Protein AF-A0A0B6Y9J2-F1 (afdb_monomer_lite)

Sequence (76 aa):
IQPDDFMLSLCDEALKELSNPGASGSIFYLTQDDEFIIKTVQHKEADFLQKLLPGYFLNISQNKRTLLPKFYGLFC

Secondary structure (DSSP, 8-state):
--HHHHHHHHHTS--EEE----TT---EEE-TTS--EEE---HHHHHHHHHHHHHHHHHHHH-TT--S--------

Radius of gyration: 13.93 Å; chains: 1; bounding box: 30×27×32 Å

Organism: NCBI:txid1028688

Foldseek 3Di:
DDPVVVCCQPPVDDWAWDPDCDPQNWTWTAGPVRPDIDIDDDPVVLVVVVVCVVVVVVCCVVPVPDPDDDDPDDDD

pLDDT: mean 94.31, std 8.17, range [60.44, 98.56]

InterPro domains:
  IPR002498 Phosphatidylinositol-4-phosphate 4/5-kinase, core [PF01504] (10-76)
  IPR002498 Phosphatidylinositol-4-phosphate 4/5-kinase, core [PS51455] (1-76)
  IPR023610 Phosphatidylinositol-4/5-phosphate 5/4-kinase [PTHR23086] (1-76)
  IPR027484 Phosphatidylinositol-4-phosphate 5-kinase, N-terminal [G3DSA:3.30.800.10] (1-76)

Structure (mmCIF, N/CA/C/O backbone):
data_AF-A0A0B6Y9J2-F1
#
_entry.id   AF-A0A0B6Y9J2-F1
#
loop_
_atom_site.group_PDB
_atom_site.id
_atom_site.type_symbol
_atom_site.label_atom_id
_atom_site.label_alt_id
_atom_site.label_comp_id
_atom_site.label_asym_id
_atom_site.label_entity_id
_atom_site.label_seq_id
_atom_site.pdbx_PDB_ins_code
_atom_site.Cartn_x
_atom_site.Cartn_y
_atom_site.Cartn_z
_atom_site.occupancy
_atom_site.B_iso_or_equiv
_atom_site.auth_seq_id
_atom_site.auth_comp_id
_atom_site.auth_asym_id
_atom_site.auth_a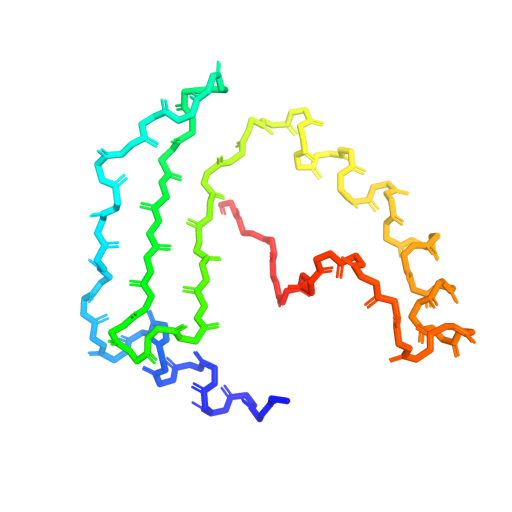tom_id
_atom_site.pdbx_PDB_model_num
ATOM 1 N N . ILE A 1 1 ? -13.364 -7.515 -4.104 1.00 90.00 1 ILE A N 1
ATOM 2 C CA . ILE A 1 1 ? -12.412 -7.898 -5.161 1.00 90.00 1 ILE A CA 1
ATOM 3 C C . ILE A 1 1 ? -12.351 -9.402 -5.108 1.00 90.00 1 ILE A C 1
ATOM 5 O O . ILE A 1 1 ? -12.139 -9.918 -4.010 1.00 90.00 1 ILE A O 1
ATOM 9 N N . GLN A 1 2 ? -12.697 -10.075 -6.201 1.00 96.81 2 GLN A N 1
ATOM 10 C CA . GLN A 1 2 ? -12.564 -11.526 -6.232 1.00 96.81 2 GLN A CA 1
ATOM 11 C C . GLN A 1 2 ? -11.074 -11.879 -6.309 1.00 96.81 2 GLN A C 1
ATOM 13 O O . GLN A 1 2 ? -10.308 -11.104 -6.883 1.00 96.81 2 GLN A O 1
ATOM 18 N N . PRO A 1 3 ? -10.637 -13.002 -5.719 1.00 96.50 3 PRO A N 1
ATOM 19 C CA . PRO A 1 3 ? -9.235 -13.406 -5.781 1.00 96.50 3 PRO A CA 1
ATOM 20 C C . PRO A 1 3 ? -8.705 -13.488 -7.216 1.00 96.50 3 PRO A C 1
ATOM 22 O O . PRO A 1 3 ? -7.605 -13.016 -7.473 1.00 96.50 3 PRO A O 1
ATOM 25 N N . ASP A 1 4 ? -9.508 -14.007 -8.146 1.00 97.50 4 ASP A N 1
ATOM 26 C CA . ASP A 1 4 ? -9.107 -14.166 -9.546 1.00 97.50 4 ASP A CA 1
ATOM 27 C C . ASP A 1 4 ? -8.871 -12.814 -10.234 1.00 97.50 4 ASP A C 1
ATOM 29 O O . ASP A 1 4 ? -7.854 -12.651 -10.901 1.00 97.50 4 ASP A O 1
ATOM 33 N N . ASP A 1 5 ? -9.735 -11.818 -9.996 1.00 96.75 5 ASP A N 1
ATOM 34 C CA . ASP A 1 5 ? -9.563 -10.457 -10.531 1.00 96.75 5 ASP A CA 1
ATOM 35 C C . ASP A 1 5 ? -8.258 -9.824 -10.018 1.00 96.75 5 ASP A C 1
ATOM 37 O O . ASP A 1 5 ? -7.499 -9.219 -10.772 1.00 96.75 5 ASP A O 1
ATOM 41 N N . PHE A 1 6 ? -7.969 -10.003 -8.723 1.00 97.31 6 PHE A N 1
ATOM 42 C CA . PHE A 1 6 ? -6.746 -9.494 -8.099 1.00 97.31 6 PHE A CA 1
ATOM 43 C C . PHE A 1 6 ? -5.493 -10.136 -8.702 1.00 97.31 6 PHE A C 1
ATOM 45 O O . PHE A 1 6 ? -4.525 -9.440 -9.006 1.00 97.31 6 PHE A O 1
ATOM 52 N N . MET A 1 7 ? -5.513 -11.459 -8.884 1.00 97.31 7 MET A N 1
ATOM 53 C CA . MET A 1 7 ? -4.393 -12.196 -9.468 1.00 97.31 7 MET A CA 1
ATOM 54 C C . MET A 1 7 ? -4.193 -11.845 -10.942 1.00 97.31 7 MET A C 1
ATOM 56 O O . MET A 1 7 ? -3.054 -11.666 -11.365 1.00 97.31 7 MET A O 1
ATOM 60 N N . LEU A 1 8 ? -5.275 -11.704 -11.709 1.00 97.56 8 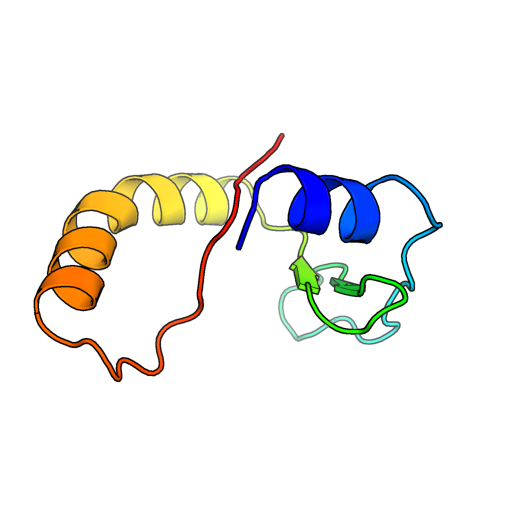LEU A N 1
ATOM 61 C CA . LEU A 1 8 ? -5.209 -11.319 -13.116 1.00 97.56 8 LEU A CA 1
ATOM 62 C C . LEU A 1 8 ? -4.596 -9.921 -13.273 1.00 97.56 8 LEU A C 1
ATOM 64 O O . LEU A 1 8 ? -3.655 -9.744 -14.039 1.00 97.56 8 LEU A O 1
ATOM 68 N N . SER A 1 9 ? -5.043 -8.957 -12.467 1.00 97.62 9 SER A N 1
ATOM 69 C CA . SER A 1 9 ? -4.524 -7.586 -12.495 1.00 97.62 9 SER A CA 1
ATOM 70 C C . SER A 1 9 ? -3.034 -7.482 -12.123 1.00 97.62 9 SER A C 1
ATOM 72 O O . SER A 1 9 ? -2.283 -6.719 -12.735 1.00 97.62 9 SER A O 1
ATOM 74 N N . LEU A 1 10 ? -2.581 -8.254 -11.126 1.00 97.31 10 LEU A N 1
ATOM 75 C CA . LEU A 1 10 ? -1.214 -8.163 -10.597 1.00 97.31 10 LEU A CA 1
ATOM 76 C C . LEU A 1 10 ? -0.186 -9.073 -11.268 1.00 97.31 10 LEU A C 1
ATOM 78 O O . LEU A 1 10 ? 1.006 -8.778 -11.174 1.00 97.31 10 LEU A O 1
ATOM 82 N N . CYS A 1 11 ? -0.602 -10.208 -11.829 1.00 96.81 11 CYS A N 1
ATOM 83 C CA . CYS A 1 11 ? 0.322 -11.276 -12.222 1.00 96.81 11 CYS A CA 1
ATOM 84 C C . CYS A 1 11 ? 0.279 -11.641 -13.708 1.00 96.81 11 CYS A C 1
ATOM 86 O O . CYS A 1 11 ? 1.220 -12.289 -14.163 1.00 96.81 11 CYS A O 1
ATOM 88 N N . ASP A 1 12 ? -0.772 -11.272 -14.444 1.00 97.12 12 ASP A N 1
ATOM 89 C CA . ASP A 1 12 ? -0.907 -11.647 -15.859 1.00 97.12 12 ASP A CA 1
ATOM 90 C C . ASP A 1 12 ? -0.069 -10.743 -16.778 1.00 97.12 12 ASP A C 1
ATOM 92 O O . ASP A 1 12 ? 0.553 -11.208 -17.730 1.00 97.12 12 ASP A O 1
ATOM 96 N N . GLU A 1 13 ? 0.025 -9.455 -16.438 1.00 96.88 13 GLU A N 1
ATOM 97 C CA . GLU A 1 13 ? 0.729 -8.440 -17.221 1.00 96.88 13 GLU A CA 1
ATOM 98 C C . GLU A 1 13 ? 1.841 -7.747 -16.419 1.00 96.88 13 GLU A C 1
ATOM 100 O O . GLU A 1 13 ? 1.815 -7.664 -15.188 1.00 96.88 13 GLU A O 1
ATOM 105 N N . ALA A 1 14 ? 2.832 -7.196 -17.127 1.00 97.38 14 ALA A N 1
ATOM 106 C CA . ALA A 1 14 ? 3.916 -6.446 -16.496 1.00 97.38 14 ALA A CA 1
ATOM 107 C C . ALA A 1 14 ? 3.410 -5.148 -15.844 1.00 97.38 14 ALA A C 1
ATOM 109 O O . ALA A 1 14 ? 2.574 -4.435 -16.400 1.00 97.38 14 ALA A O 1
ATOM 110 N N . LEU A 1 15 ? 3.977 -4.789 -14.692 1.00 97.19 15 LEU A N 1
ATOM 111 C CA . LEU A 1 15 ? 3.605 -3.580 -13.959 1.00 97.19 15 LEU A CA 1
ATOM 112 C C . LEU A 1 15 ? 4.199 -2.308 -14.589 1.00 97.19 15 LEU A C 1
ATOM 114 O O . LEU A 1 15 ? 5.336 -2.301 -15.064 1.00 97.19 15 LEU A O 1
ATOM 118 N N . LYS A 1 16 ? 3.455 -1.199 -14.522 1.00 96.50 16 LYS A N 1
ATOM 119 C CA . LYS A 1 16 ? 3.911 0.135 -14.944 1.00 96.50 16 LYS A CA 1
ATOM 120 C C . LYS A 1 16 ? 4.642 0.816 -13.791 1.00 96.50 16 LYS A C 1
ATOM 122 O O . LYS A 1 16 ? 4.012 1.173 -12.798 1.00 96.50 16 LYS A O 1
ATOM 127 N N . GLU A 1 17 ? 5.953 1.016 -13.903 1.00 94.94 17 GLU A N 1
ATOM 128 C CA . GLU A 1 17 ? 6.706 1.807 -12.920 1.00 94.94 17 GLU A CA 1
ATOM 129 C C . GLU A 1 17 ? 6.353 3.297 -13.045 1.00 94.94 17 GLU A C 1
ATOM 131 O O . GLU A 1 17 ? 6.377 3.874 -14.134 1.00 94.94 17 GLU A O 1
ATOM 136 N N . LEU A 1 18 ? 6.031 3.933 -11.920 1.00 91.00 18 LEU A N 1
ATOM 137 C CA . LEU A 1 18 ? 5.745 5.360 -11.862 1.00 91.00 18 LEU A CA 1
ATOM 138 C C . LEU A 1 18 ? 7.018 6.111 -11.467 1.00 91.00 18 LEU A C 1
ATOM 140 O O . LEU A 1 18 ? 7.441 6.091 -10.309 1.00 91.00 18 LEU A O 1
ATOM 144 N N . SER A 1 19 ? 7.609 6.817 -12.431 1.00 71.19 19 SER A N 1
ATOM 145 C CA . SER A 1 19 ? 8.830 7.612 -12.259 1.00 71.19 19 SER A CA 1
ATOM 146 C C . SER A 1 19 ? 8.565 8.911 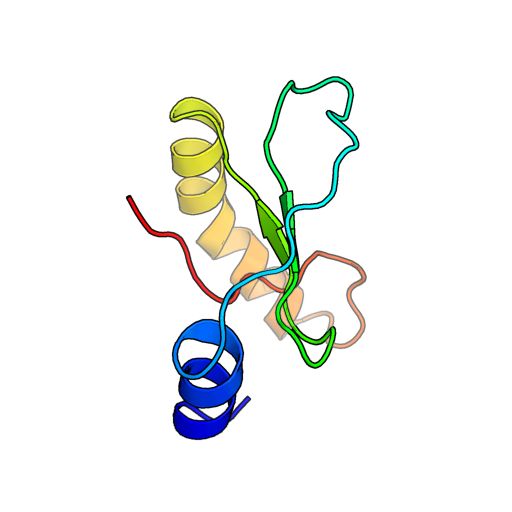-11.489 1.00 71.19 19 SER A C 1
ATOM 148 O O . SER A 1 19 ? 8.681 9.999 -12.036 1.00 71.19 19 SER A O 1
ATOM 150 N N . ASN A 1 20 ? 8.174 8.807 -10.221 1.00 67.12 20 ASN A N 1
ATOM 151 C CA . ASN A 1 20 ? 8.055 9.934 -9.301 1.00 67.12 20 ASN A CA 1
ATOM 152 C C . ASN A 1 20 ? 8.443 9.461 -7.898 1.00 67.12 20 ASN A C 1
ATOM 154 O O . ASN A 1 20 ? 7.575 9.014 -7.141 1.00 67.12 20 ASN A O 1
ATOM 158 N N . PRO A 1 21 ? 9.730 9.549 -7.516 1.00 60.44 21 PRO A N 1
ATOM 159 C CA . PRO A 1 21 ? 10.113 9.296 -6.142 1.00 60.44 21 PRO A CA 1
ATOM 160 C C . PRO A 1 21 ? 9.494 10.412 -5.301 1.00 60.44 21 PRO A C 1
ATOM 162 O O . PRO A 1 21 ? 9.970 11.546 -5.279 1.00 60.44 21 PRO A O 1
ATOM 165 N N . GLY A 1 22 ? 8.385 10.109 -4.624 1.00 66.56 22 GLY A N 1
ATOM 166 C CA . GLY A 1 22 ? 7.882 10.979 -3.567 1.00 66.56 22 GLY A CA 1
ATOM 167 C C . GLY A 1 22 ? 8.977 11.211 -2.519 1.00 66.56 22 GLY A C 1
ATOM 168 O O . GLY A 1 22 ? 9.988 10.509 -2.495 1.00 66.56 22 GLY A O 1
ATOM 169 N N . ALA A 1 23 ? 8.771 12.153 -1.598 1.00 69.38 23 ALA A N 1
ATOM 170 C CA . ALA A 1 23 ? 9.775 12.523 -0.589 1.00 69.38 23 ALA A CA 1
ATOM 171 C C . ALA A 1 23 ? 10.347 11.340 0.235 1.00 69.38 23 ALA A C 1
ATOM 173 O O . ALA A 1 23 ? 11.403 11.476 0.845 1.00 69.38 23 ALA A O 1
ATOM 174 N N . SER A 1 24 ? 9.672 10.181 0.254 1.00 72.06 24 SER A N 1
ATOM 175 C CA . SER A 1 24 ? 10.116 8.951 0.921 1.00 72.06 24 SER A CA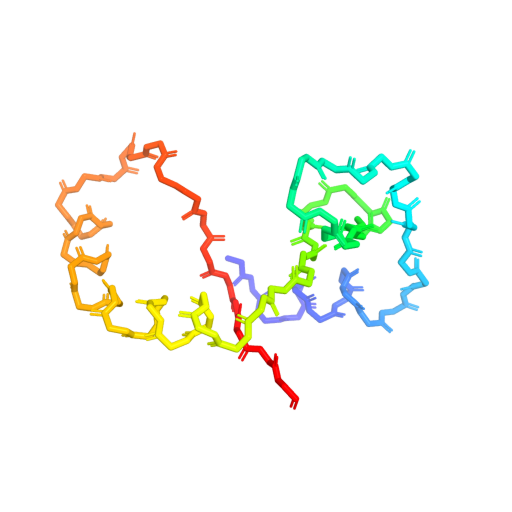 1
ATOM 176 C C . SER A 1 24 ? 11.156 8.121 0.153 1.00 72.06 24 SER A C 1
ATOM 178 O O . SER A 1 24 ? 11.688 7.174 0.729 1.00 72.06 24 SER A O 1
ATOM 180 N N . GLY A 1 25 ? 11.424 8.414 -1.126 1.00 83.44 25 GLY A N 1
ATOM 181 C CA . GLY A 1 25 ? 12.283 7.583 -1.983 1.00 83.44 25 GLY A CA 1
ATOM 182 C C . GLY A 1 25 ? 11.685 6.209 -2.314 1.00 83.44 25 GLY A C 1
ATOM 183 O O . GLY A 1 25 ? 12.409 5.292 -2.684 1.00 83.44 25 GLY A O 1
ATOM 184 N N . SER A 1 26 ? 10.370 6.048 -2.140 1.00 90.19 26 SER A N 1
ATOM 185 C CA . SER A 1 26 ? 9.665 4.808 -2.473 1.00 90.19 26 SER A CA 1
ATOM 186 C C . SER A 1 26 ? 9.491 4.672 -3.983 1.00 90.19 26 SER A C 1
ATOM 188 O O . SER A 1 26 ? 9.175 5.653 -4.655 1.00 90.19 26 SER A O 1
ATOM 190 N N . ILE A 1 27 ? 9.610 3.444 -4.481 1.00 92.38 27 ILE A N 1
ATOM 191 C CA . ILE A 1 27 ? 9.223 3.057 -5.837 1.00 92.38 27 ILE A CA 1
ATOM 192 C C . ILE A 1 27 ? 7.726 2.747 -5.831 1.00 92.38 27 ILE A C 1
ATOM 194 O O . ILE A 1 27 ? 7.205 2.141 -4.885 1.00 92.38 27 ILE A O 1
ATOM 198 N N . PHE A 1 28 ? 7.042 3.179 -6.884 1.00 94.44 28 PHE A N 1
ATOM 199 C CA . PHE A 1 28 ? 5.628 2.923 -7.102 1.00 94.44 28 PHE A CA 1
ATOM 200 C C . PHE A 1 28 ? 5.438 2.191 -8.425 1.00 94.44 28 PHE A C 1
ATOM 202 O O . PHE A 1 28 ? 6.060 2.538 -9.426 1.00 94.44 28 PHE A O 1
ATOM 209 N N . TYR A 1 29 ? 4.530 1.228 -8.423 1.00 95.69 29 TYR A N 1
ATOM 210 C CA . TYR A 1 29 ? 4.052 0.546 -9.611 1.00 95.69 29 TYR A CA 1
ATOM 211 C C . TYR A 1 29 ? 2.530 0.627 -9.682 1.00 95.69 29 TYR A C 1
ATOM 213 O O . TYR A 1 29 ? 1.860 0.780 -8.658 1.00 95.69 29 TYR A O 1
ATOM 221 N N . LEU A 1 30 ? 1.998 0.498 -10.888 1.00 97.00 30 LEU A N 1
ATOM 222 C CA . LEU A 1 30 ? 0.573 0.467 -11.191 1.00 97.00 30 LEU A CA 1
ATOM 223 C C . LEU A 1 30 ? 0.288 -0.752 -12.073 1.00 97.00 30 LEU A C 1
ATOM 225 O O . LEU A 1 30 ? 1.061 -1.044 -12.990 1.00 97.00 30 LEU A O 1
ATOM 229 N N . THR A 1 31 ? -0.796 -1.470 -11.798 1.00 98.00 31 THR A N 1
ATOM 230 C CA . THR A 1 31 ? -1.279 -2.543 -12.679 1.00 98.00 31 THR A CA 1
ATOM 231 C C . THR A 1 31 ? -1.717 -1.981 -14.032 1.00 98.00 31 THR A C 1
ATOM 233 O O . THR A 1 31 ? -1.968 -0.780 -14.172 1.00 98.00 31 THR A O 1
ATOM 236 N N . GLN A 1 32 ? -1.757 -2.815 -15.076 1.00 97.75 32 GLN A N 1
ATOM 237 C CA . GLN A 1 32 ? -2.068 -2.332 -16.429 1.00 97.75 32 GLN A CA 1
ATOM 238 C C . GLN A 1 32 ? -3.463 -1.711 -16.536 1.00 97.75 32 GLN A C 1
ATOM 240 O O . GLN A 1 32 ? -3.621 -0.702 -17.223 1.00 97.75 32 GLN A O 1
ATOM 245 N N . ASP A 1 33 ? -4.422 -2.268 -15.803 1.00 97.19 33 ASP A N 1
ATOM 246 C CA . ASP A 1 33 ? -5.814 -1.825 -15.697 1.00 97.19 33 ASP A CA 1
ATOM 247 C C . ASP A 1 33 ? -6.033 -0.613 -14.769 1.00 97.19 33 ASP A C 1
ATOM 249 O O . ASP A 1 33 ? -7.171 -0.189 -14.584 1.00 97.19 33 ASP A O 1
ATOM 253 N N . ASP A 1 34 ? -4.965 -0.045 -14.198 1.00 96.19 34 ASP A N 1
ATOM 254 C CA . ASP A 1 34 ? -5.002 1.082 -13.258 1.00 96.19 34 ASP A CA 1
ATOM 255 C C . ASP A 1 34 ? -5.767 0.812 -11.941 1.00 96.19 34 ASP A C 1
ATOM 257 O O . ASP A 1 34 ? -6.065 1.753 -11.198 1.00 96.19 34 ASP A O 1
ATOM 261 N N . GLU A 1 35 ? -6.056 -0.450 -11.600 1.00 97.12 35 GLU A N 1
ATOM 262 C CA . GLU A 1 35 ? -6.822 -0.786 -10.390 1.00 97.12 35 GLU A CA 1
ATOM 263 C C . GLU A 1 35 ? -5.983 -0.792 -9.102 1.00 97.12 35 GLU A C 1
ATOM 265 O O . GLU A 1 35 ? -6.480 -0.390 -8.040 1.00 97.12 35 GLU A O 1
ATOM 270 N N . PHE A 1 36 ? -4.714 -1.214 -9.162 1.00 97.69 36 PHE A N 1
ATOM 271 C CA . PHE A 1 36 ? -3.871 -1.372 -7.973 1.00 97.69 36 PHE A CA 1
ATOM 272 C C . PHE A 1 36 ? -2.553 -0.619 -8.070 1.00 97.69 36 PHE A C 1
ATOM 274 O O . PHE A 1 36 ? -1.786 -0.748 -9.021 1.00 97.69 36 PHE A O 1
ATOM 281 N N . ILE A 1 37 ? -2.238 0.093 -6.988 1.00 96.62 37 ILE A N 1
ATOM 282 C CA . ILE A 1 37 ? -0.925 0.690 -6.764 1.00 96.62 37 ILE A CA 1
ATOM 283 C C . ILE A 1 37 ? -0.114 -0.238 -5.860 1.00 96.62 37 ILE A C 1
ATOM 285 O O . ILE A 1 37 ? -0.548 -0.573 -4.755 1.00 96.62 37 ILE A O 1
ATOM 289 N N . ILE A 1 38 ? 1.100 -0.578 -6.286 1.00 96.75 38 ILE A N 1
ATOM 290 C CA . ILE A 1 38 ? 2.111 -1.231 -5.454 1.00 96.75 38 ILE A CA 1
ATOM 291 C C . ILE A 1 38 ? 3.127 -0.171 -5.036 1.00 96.75 38 ILE A C 1
ATOM 293 O O . ILE A 1 38 ? 3.639 0.575 -5.864 1.00 96.75 38 ILE A O 1
ATOM 297 N N . LYS A 1 39 ? 3.437 -0.096 -3.741 1.00 95.00 39 LYS A N 1
ATOM 298 C CA . LYS A 1 39 ? 4.424 0.841 -3.196 1.00 95.00 39 LYS A CA 1
ATOM 299 C C . LYS A 1 39 ? 5.451 0.078 -2.374 1.00 95.00 39 LYS A C 1
ATOM 301 O O . LYS A 1 39 ? 5.081 -0.632 -1.441 1.00 95.00 39 LYS A O 1
ATOM 306 N N . THR A 1 40 ? 6.737 0.291 -2.643 1.00 95.00 40 THR A N 1
ATOM 307 C CA . THR A 1 40 ? 7.795 -0.191 -1.746 1.00 95.00 40 THR A CA 1
ATOM 308 C C . THR A 1 40 ? 7.789 0.614 -0.451 1.00 95.00 40 THR A C 1
ATOM 310 O O . THR A 1 40 ? 7.775 1.851 -0.479 1.00 95.00 40 THR A O 1
ATOM 313 N N . VAL A 1 41 ? 7.869 -0.074 0.680 1.00 94.81 41 VAL A N 1
ATOM 314 C CA . VAL A 1 41 ? 7.918 0.540 2.009 1.00 94.81 41 VAL A CA 1
ATOM 315 C C . VAL A 1 41 ? 9.188 0.122 2.739 1.00 94.81 41 VAL A C 1
ATOM 317 O O . VAL A 1 41 ? 9.735 -0.954 2.503 1.00 94.81 41 VAL A O 1
ATOM 320 N N . GLN A 1 42 ? 9.676 0.976 3.632 1.00 95.25 42 GLN A N 1
ATOM 321 C CA . GLN A 1 42 ? 10.772 0.628 4.532 1.00 95.25 42 GLN A CA 1
ATOM 322 C C . GLN A 1 42 ? 10.291 -0.406 5.560 1.00 95.25 42 GLN A C 1
ATOM 324 O O . GLN A 1 42 ? 9.123 -0.411 5.946 1.00 95.25 42 GLN A O 1
ATOM 329 N N . HIS A 1 43 ? 11.204 -1.222 6.092 1.00 96.12 43 HIS A N 1
ATOM 330 C CA . HIS A 1 43 ? 10.877 -2.244 7.097 1.00 96.12 43 HIS A CA 1
ATOM 331 C C . HIS A 1 43 ? 10.060 -1.689 8.281 1.00 96.12 43 HIS A C 1
ATOM 333 O O . HIS A 1 43 ? 9.022 -2.233 8.646 1.00 96.12 43 HIS A O 1
ATOM 339 N N . LYS A 1 44 ? 10.451 -0.517 8.802 1.00 96.50 44 LYS A N 1
ATOM 340 C CA . LYS A 1 44 ? 9.731 0.166 9.891 1.00 96.50 44 LYS A CA 1
ATOM 341 C C . LYS A 1 44 ? 8.279 0.536 9.540 1.00 96.50 44 LYS A C 1
ATOM 343 O O . LYS A 1 44 ? 7.429 0.581 10.424 1.00 96.50 44 LYS A O 1
ATOM 348 N N . GLU A 1 45 ? 7.997 0.835 8.271 1.00 96.06 45 GLU A N 1
ATOM 349 C CA . GLU A 1 45 ? 6.652 1.169 7.790 1.00 96.06 45 GLU A CA 1
ATOM 350 C C . GLU A 1 45 ? 5.798 -0.100 7.653 1.00 96.06 45 GLU A C 1
ATOM 352 O O . GLU A 1 45 ? 4.623 -0.078 8.016 1.00 96.06 45 GLU A O 1
ATOM 357 N N . ALA A 1 46 ? 6.391 -1.216 7.209 1.00 97.62 46 ALA A N 1
ATOM 358 C CA . ALA A 1 46 ? 5.733 -2.524 7.178 1.00 97.62 46 ALA A CA 1
ATOM 359 C C . ALA A 1 46 ? 5.367 -3.013 8.593 1.00 97.62 46 ALA A C 1
ATOM 361 O O . ALA A 1 46 ? 4.238 -3.447 8.831 1.00 97.62 46 ALA A O 1
ATOM 362 N N . ASP A 1 47 ? 6.279 -2.874 9.557 1.00 98.38 47 ASP A N 1
ATOM 363 C CA . ASP A 1 47 ? 6.019 -3.180 10.971 1.00 98.38 47 ASP A CA 1
ATOM 364 C C . ASP A 1 47 ? 4.912 -2.302 11.558 1.00 98.38 47 ASP A C 1
ATOM 366 O O . ASP A 1 47 ? 4.061 -2.765 12.324 1.00 98.38 47 ASP A O 1
ATOM 370 N N . PHE A 1 48 ? 4.918 -1.013 11.211 1.00 98.19 48 PHE A N 1
ATOM 371 C CA . PHE A 1 48 ? 3.876 -0.087 11.630 1.00 98.19 48 PHE A CA 1
ATOM 372 C C . PHE A 1 48 ? 2.511 -0.476 11.048 1.00 98.19 48 PHE A C 1
ATOM 374 O O . PHE A 1 48 ? 1.530 -0.511 11.791 1.00 98.19 48 PHE A O 1
ATOM 381 N N . LEU A 1 49 ? 2.443 -0.822 9.757 1.00 98.12 49 LEU A N 1
ATOM 382 C CA . LEU A 1 49 ? 1.202 -1.249 9.110 1.00 98.12 49 LEU A CA 1
ATOM 383 C C . LEU A 1 49 ? 0.612 -2.490 9.790 1.00 98.12 49 LEU A C 1
ATOM 385 O O . LEU A 1 49 ? -0.583 -2.508 10.073 1.00 98.12 49 LEU A O 1
ATOM 389 N N . GLN A 1 50 ? 1.437 -3.484 10.129 1.00 98.31 50 GLN A N 1
ATOM 390 C CA . GLN A 1 50 ? 0.982 -4.678 10.853 1.00 98.31 50 GLN A CA 1
ATOM 391 C C . GLN A 1 50 ? 0.372 -4.330 12.218 1.00 98.31 50 GLN A C 1
ATOM 393 O O . GLN A 1 50 ? -0.699 -4.828 12.568 1.00 98.31 50 GLN A O 1
ATOM 398 N N . LYS A 1 51 ? 1.001 -3.417 12.969 1.00 98.56 51 LYS A N 1
ATOM 399 C CA . LYS A 1 51 ? 0.475 -2.925 14.257 1.00 98.56 51 LYS A CA 1
ATOM 400 C C . LYS A 1 51 ? -0.813 -2.107 14.099 1.00 98.56 51 LYS A C 1
ATOM 402 O O . LYS A 1 51 ? -1.624 -2.076 15.021 1.00 98.56 51 LYS A O 1
ATOM 407 N N . LEU A 1 52 ? -1.015 -1.463 12.948 1.00 98.44 52 LEU A N 1
ATOM 408 C CA . LEU A 1 52 ? -2.209 -0.675 12.628 1.00 98.44 52 LEU A CA 1
ATOM 409 C C . LEU A 1 52 ? -3.437 -1.548 12.306 1.00 98.44 52 LEU A C 1
ATOM 411 O O . LEU A 1 52 ?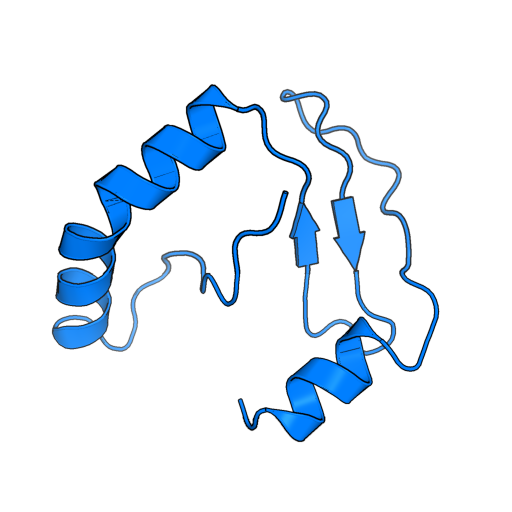 -4.566 -1.086 12.497 1.00 98.44 52 LEU A O 1
ATOM 415 N N . LEU A 1 53 ? -3.249 -2.794 11.844 1.00 98.44 53 LEU A N 1
ATOM 416 C CA . LEU A 1 53 ? -4.325 -3.651 11.317 1.00 98.44 53 LEU A CA 1
ATOM 417 C C . LEU A 1 53 ? -5.563 -3.781 12.225 1.00 98.44 53 LEU A C 1
ATOM 419 O O . LEU A 1 53 ? -6.671 -3.663 11.696 1.00 98.44 53 LEU A O 1
ATOM 423 N N . PRO A 1 54 ? -5.452 -3.957 13.559 1.00 98.44 54 PRO A N 1
ATOM 424 C CA . PRO A 1 54 ? -6.636 -4.042 14.416 1.00 98.44 54 PRO A CA 1
ATOM 425 C C . PRO A 1 54 ? -7.485 -2.762 14.382 1.00 98.44 54 PRO A C 1
ATOM 427 O O . PRO A 1 54 ? -8.705 -2.822 14.229 1.00 98.44 54 PRO A O 1
ATOM 430 N N . GLY A 1 55 ? -6.845 -1.590 14.464 1.00 98.44 55 GLY A N 1
ATOM 431 C CA . GLY A 1 55 ? -7.533 -0.297 14.391 1.00 98.44 55 GLY A CA 1
ATOM 432 C C . GLY A 1 55 ? -8.105 -0.022 13.000 1.00 98.44 55 GLY A C 1
ATOM 433 O O . GLY A 1 55 ? -9.222 0.478 12.862 1.00 98.44 55 GLY A O 1
ATOM 434 N N . TYR A 1 56 ? -7.373 -0.418 11.960 1.00 98.50 56 TYR A N 1
ATOM 435 C CA . TYR A 1 56 ? -7.826 -0.328 10.577 1.00 98.50 56 TYR A CA 1
ATOM 436 C C . TYR A 1 56 ? -9.089 -1.164 10.323 1.00 98.50 56 TYR A C 1
ATOM 438 O O . TYR A 1 56 ? -10.062 -0.662 9.753 1.00 98.50 56 TYR A O 1
ATOM 446 N N . PHE A 1 57 ? -9.115 -2.407 10.814 1.00 98.12 57 PHE A N 1
ATOM 447 C CA . PHE A 1 57 ? -10.275 -3.292 10.717 1.00 98.12 57 PHE A CA 1
ATOM 448 C C . PHE A 1 57 ? -11.509 -2.703 11.414 1.00 98.12 57 PHE A C 1
ATOM 450 O O . PHE A 1 57 ? -12.607 -2.710 10.845 1.00 98.12 57 PHE A O 1
ATOM 457 N N . LEU A 1 58 ? -11.336 -2.140 12.615 1.00 98.38 58 LEU A N 1
ATOM 458 C CA . LEU A 1 58 ? -12.415 -1.458 13.334 1.00 98.38 58 LEU A CA 1
ATOM 459 C C . LEU A 1 58 ? -12.959 -0.269 12.530 1.00 98.38 58 LEU A C 1
ATOM 461 O O . LEU A 1 58 ? -14.175 -0.152 12.360 1.00 98.38 58 LEU A O 1
ATOM 465 N N . ASN A 1 59 ? -12.077 0.562 11.965 1.00 98.31 59 ASN A N 1
ATOM 466 C CA . ASN A 1 59 ? -12.481 1.698 11.137 1.00 98.31 59 ASN A CA 1
ATOM 467 C C . ASN A 1 59 ? -13.271 1.261 9.891 1.00 98.31 59 ASN A C 1
ATOM 469 O O . ASN A 1 59 ? -14.324 1.829 9.628 1.00 98.31 59 ASN A O 1
ATOM 473 N N . ILE A 1 60 ? -12.836 0.237 9.149 1.00 97.38 60 ILE A N 1
ATOM 474 C CA . ILE A 1 60 ? -13.586 -0.257 7.972 1.00 97.38 60 ILE A CA 1
ATOM 475 C C . ILE A 1 60 ? -14.929 -0.876 8.372 1.00 97.38 60 ILE A C 1
ATOM 477 O O . ILE A 1 60 ? -15.923 -0.812 7.636 1.00 97.38 60 ILE A O 1
ATOM 481 N N . SER A 1 61 ? -14.982 -1.498 9.546 1.00 97.12 61 SER A N 1
ATOM 482 C CA . SER A 1 61 ? -16.209 -2.104 10.055 1.00 97.12 61 SER A CA 1
ATOM 483 C C . SER A 1 61 ? -17.262 -1.046 10.384 1.00 97.12 61 SER A C 1
ATOM 485 O O . SER A 1 61 ? -18.424 -1.233 10.024 1.00 97.12 61 SER A O 1
ATOM 487 N N . GLN A 1 62 ? -16.852 0.073 10.988 1.00 98.12 62 GLN A N 1
ATOM 488 C CA . GLN A 1 62 ? -17.747 1.129 11.478 1.00 98.12 62 GLN A CA 1
ATOM 489 C C . GLN A 1 62 ? -17.981 2.262 10.467 1.00 98.12 62 GLN A C 1
ATOM 491 O O . GLN A 1 62 ? -19.083 2.798 10.380 1.00 98.12 62 GLN A O 1
ATOM 496 N N . ASN A 1 63 ? -16.975 2.613 9.666 1.00 97.81 63 ASN A N 1
ATOM 497 C CA . ASN A 1 63 ? -17.029 3.683 8.678 1.00 97.81 63 ASN A CA 1
ATOM 498 C C . ASN A 1 63 ? -16.875 3.122 7.256 1.00 97.81 63 ASN A C 1
ATOM 500 O O . ASN A 1 63 ? -15.791 3.109 6.670 1.00 97.81 63 ASN A O 1
ATOM 504 N N . LYS A 1 64 ? -17.999 2.699 6.664 1.00 95.81 64 LYS A N 1
ATOM 505 C CA . LYS A 1 64 ? -18.041 2.114 5.309 1.00 95.81 64 LYS A CA 1
ATOM 506 C C . LYS A 1 64 ? -17.604 3.068 4.191 1.00 95.81 64 LYS A C 1
ATOM 508 O O . LYS A 1 64 ? -17.288 2.603 3.102 1.00 95.81 64 LYS A O 1
ATOM 513 N N . ARG A 1 65 ? -17.585 4.382 4.446 1.00 97.25 65 ARG A N 1
ATOM 514 C CA . ARG A 1 65 ? -17.162 5.432 3.500 1.00 97.25 65 ARG A CA 1
ATOM 515 C C . ARG A 1 65 ? -15.853 6.101 3.930 1.00 97.25 65 ARG A C 1
ATOM 517 O O . ARG A 1 65 ? -15.630 7.274 3.646 1.00 97.25 65 ARG A O 1
ATOM 524 N N . THR A 1 66 ? -15.001 5.369 4.647 1.00 98.06 66 THR A N 1
ATOM 525 C CA . THR A 1 66 ? -13.681 5.858 5.044 1.00 98.06 66 THR A CA 1
ATOM 526 C C . THR A 1 66 ? -12.831 6.233 3.827 1.00 98.06 66 THR A C 1
ATOM 528 O O . THR A 1 66 ? -12.893 5.579 2.789 1.00 98.06 66 THR A O 1
ATOM 531 N N . LEU A 1 67 ? -12.022 7.282 3.977 1.00 98.00 67 LEU A N 1
ATOM 532 C CA . LEU A 1 67 ? -11.044 7.718 2.977 1.00 98.00 67 LEU A CA 1
ATOM 533 C C . LEU A 1 67 ? -9.661 7.091 3.199 1.00 98.00 67 LEU A C 1
ATOM 535 O O . LEU A 1 67 ? -8.711 7.440 2.502 1.00 98.00 67 LEU A O 1
ATOM 539 N N . LEU A 1 68 ? -9.522 6.201 4.189 1.00 97.81 68 LEU A N 1
ATOM 540 C CA . LEU A 1 68 ? -8.267 5.487 4.390 1.00 97.81 68 LEU A CA 1
ATOM 541 C C . LEU A 1 68 ? -7.937 4.624 3.161 1.00 97.81 68 LEU A C 1
ATOM 543 O O . LEU A 1 68 ? -8.854 4.085 2.532 1.00 97.81 68 LEU A O 1
ATOM 547 N N . PRO A 1 69 ? -6.641 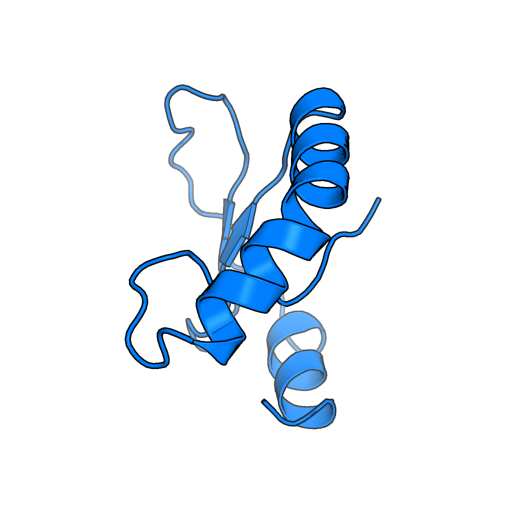4.434 2.851 1.00 97.12 69 PRO A N 1
ATOM 548 C CA . PRO A 1 69 ? -6.220 3.514 1.804 1.00 97.12 69 PRO A CA 1
ATOM 549 C C . PRO A 1 69 ? -6.807 2.118 2.012 1.00 97.12 69 PRO A C 1
ATOM 551 O O . PRO A 1 69 ? -6.946 1.652 3.146 1.00 97.12 69 PRO A O 1
ATOM 554 N N . LYS A 1 70 ? -7.129 1.434 0.914 1.00 97.19 70 LYS A N 1
ATOM 555 C CA . LYS A 1 70 ? -7.554 0.032 0.931 1.00 97.19 70 LYS A CA 1
ATOM 556 C C . LYS A 1 70 ? -6.321 -0.855 0.780 1.00 97.19 70 LYS A C 1
ATOM 558 O O . LYS A 1 70 ? -5.753 -0.928 -0.303 1.00 97.19 70 LYS A O 1
ATOM 563 N N . PHE A 1 71 ? -5.879 -1.480 1.869 1.00 97.62 71 PHE A N 1
ATOM 564 C CA . PHE A 1 71 ? -4.734 -2.388 1.846 1.00 97.62 71 PHE A CA 1
ATOM 565 C C . PHE A 1 71 ? -5.202 -3.791 1.458 1.00 97.62 71 PHE A C 1
ATOM 567 O O . PHE A 1 71 ? -5.996 -4.393 2.178 1.00 97.62 71 PHE A O 1
ATOM 574 N N . TYR A 1 72 ? -4.710 -4.300 0.328 1.00 97.56 72 TYR A N 1
ATOM 575 C CA . TYR A 1 72 ? -5.053 -5.636 -0.180 1.00 97.56 72 TYR A CA 1
ATOM 576 C C . TYR A 1 72 ? -3.977 -6.690 0.104 1.00 97.56 72 TYR A C 1
ATOM 578 O O . TYR A 1 72 ? -4.268 -7.880 0.073 1.00 97.56 72 TYR A O 1
ATOM 586 N N . GLY A 1 73 ? -2.756 -6.267 0.435 1.00 97.12 73 GLY A N 1
ATOM 587 C CA . GLY A 1 73 ? -1.665 -7.167 0.782 1.00 97.12 73 GLY A CA 1
ATOM 588 C C . GLY A 1 73 ? -0.441 -6.426 1.313 1.00 97.12 73 GLY A C 1
ATOM 589 O O . GLY A 1 73 ? -0.285 -5.222 1.105 1.00 97.12 73 GLY A O 1
ATOM 590 N N . LEU A 1 74 ? 0.411 -7.170 2.015 1.00 98.00 74 LEU A N 1
ATOM 591 C CA . LEU A 1 74 ? 1.751 -6.776 2.440 1.00 98.00 74 LEU A CA 1
ATOM 592 C C . LEU A 1 74 ? 2.657 -7.990 2.209 1.00 98.00 74 LEU A C 1
ATOM 594 O O . LEU A 1 74 ? 2.399 -9.052 2.771 1.00 98.00 74 LEU A O 1
ATOM 598 N N . PHE A 1 75 ? 3.687 -7.827 1.382 1.00 96.75 75 PHE A N 1
ATOM 599 C CA . PHE A 1 75 ? 4.586 -8.901 0.951 1.00 96.75 75 PHE A CA 1
ATOM 600 C C . PHE A 1 75 ? 6.045 -8.473 1.163 1.00 96.75 75 PHE A C 1
ATOM 602 O O . PHE A 1 75 ? 6.338 -7.275 1.128 1.00 96.75 75 PHE A O 1
ATOM 609 N N . CYS A 1 76 ? 6.936 -9.438 1.403 1.00 94.12 76 CYS A N 1
ATOM 610 C CA . CYS A 1 76 ? 8.377 -9.248 1.572 1.00 94.12 76 CYS A CA 1
ATOM 611 C C . CYS A 1 76 ? 9.132 -10.392 0.897 1.00 94.12 76 CYS A C 1
ATOM 613 O O . CYS A 1 76 ? 8.632 -11.536 0.985 1.00 94.12 76 CYS A O 1
#